Protein AF-A0A1G2MZH5-F1 (afdb_monomer_lite)

Secondary structure (DSSP, 8-state):
-EEEEETTEEEEE--SEEEEE-TTS-EEEEEESEEEEEETTEEEEEEEE---TTSPPPEEEEEEEEE---HHHHHHHHHHHT--EEEPPBPTTT--B-SS--B-TTS-B--HHHHHT-

Sequence (118 aa):
MNISRENDELVIRLPMEQDAIDAIDEVVGRVPNLIGVIEGDEQGIHQSIDMTYKGKDPQIDGLLVRTYYSDEEFKKKCNEWGIDVFECPICAYCRKAIWGTFTFKNGKDCCFDCAEKK

Radius of gyration: 16.77 Å; chains: 1; bounding box: 39×38×49 Å

Structure (mmCIF, N/CA/C/O backbone):
data_AF-A0A1G2MZH5-F1
#
_entry.id   AF-A0A1G2MZH5-F1
#
loop_
_atom_site.group_PDB
_atom_site.id
_atom_site.type_symbol
_atom_site.label_atom_id
_atom_site.label_alt_id
_atom_site.label_comp_id
_atom_site.label_asym_id
_atom_site.label_entity_id
_atom_site.label_seq_id
_atom_site.pdb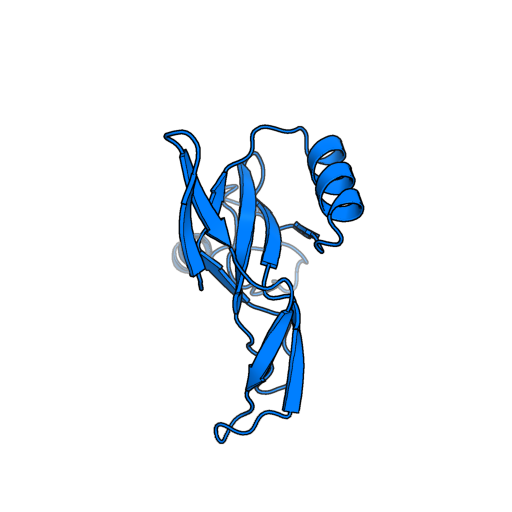x_PDB_ins_code
_atom_site.Cartn_x
_atom_site.Cartn_y
_atom_site.Cartn_z
_atom_site.occupancy
_atom_site.B_iso_or_equiv
_atom_site.auth_seq_id
_atom_site.auth_comp_id
_atom_site.auth_asym_id
_atom_site.auth_atom_id
_atom_site.pdbx_PDB_model_num
ATOM 1 N N . MET A 1 1 ? -6.811 -15.632 7.322 1.00 71.62 1 MET A N 1
ATOM 2 C CA . MET A 1 1 ? -7.804 -14.537 7.416 1.00 71.62 1 MET A CA 1
ATOM 3 C C . MET A 1 1 ? -8.871 -14.928 8.425 1.00 71.62 1 MET A C 1
ATOM 5 O O . MET A 1 1 ? -9.362 -16.048 8.344 1.00 71.62 1 MET A O 1
ATOM 9 N N . ASN A 1 2 ? -9.191 -14.054 9.380 1.00 85.12 2 ASN A N 1
ATOM 10 C CA . ASN A 1 2 ? -10.267 -14.287 10.349 1.00 85.12 2 ASN A CA 1
ATOM 11 C C . ASN A 1 2 ? -11.364 -13.237 10.136 1.00 85.12 2 ASN A C 1
ATOM 13 O O . ASN A 1 2 ? -11.067 -12.042 10.125 1.00 85.12 2 ASN A O 1
ATOM 17 N N . ILE A 1 3 ? -12.594 -13.700 9.920 1.00 90.75 3 ILE A N 1
ATOM 18 C CA . ILE A 1 3 ? -13.761 -12.860 9.654 1.00 90.75 3 ILE A CA 1
ATOM 19 C C . ILE A 1 3 ? -14.757 -13.088 10.789 1.00 90.75 3 ILE A C 1
ATOM 21 O O . ILE A 1 3 ? -15.250 -14.203 10.969 1.00 90.75 3 ILE A O 1
ATOM 25 N N . SER A 1 4 ? -15.063 -12.033 11.535 1.00 95.25 4 SER A N 1
ATOM 26 C CA . SER A 1 4 ? -16.034 -12.051 12.631 1.00 95.25 4 SER A CA 1
ATOM 27 C C . SER A 1 4 ? -17.026 -10.893 12.510 1.00 95.25 4 SER A C 1
ATOM 29 O O . SER A 1 4 ? -16.831 -9.958 11.733 1.00 95.25 4 SER A O 1
ATOM 31 N N . ARG A 1 5 ? -18.128 -10.972 13.266 1.00 95.00 5 ARG A N 1
ATOM 32 C CA . ARG A 1 5 ? -19.028 -9.838 13.507 1.00 95.00 5 ARG A CA 1
ATOM 33 C C . ARG A 1 5 ? -18.907 -9.407 14.960 1.00 95.00 5 ARG A C 1
ATOM 35 O O . ARG A 1 5 ? -19.048 -10.249 15.845 1.00 95.00 5 ARG A O 1
ATOM 42 N N . GLU A 1 6 ? -18.663 -8.127 15.195 1.00 96.00 6 GLU A N 1
ATOM 43 C CA . GLU A 1 6 ? -18.485 -7.538 16.527 1.00 96.00 6 GLU A CA 1
ATOM 44 C C . GLU A 1 6 ? -19.236 -6.208 16.578 1.00 96.00 6 GLU A C 1
ATOM 46 O O . GLU A 1 6 ? -19.015 -5.365 15.724 1.00 96.00 6 GLU A O 1
ATOM 51 N N . ASN A 1 7 ? -20.130 -6.016 17.556 1.00 93.94 7 ASN A N 1
ATOM 52 C CA . ASN A 1 7 ? -20.882 -4.761 17.752 1.00 93.94 7 ASN A CA 1
ATOM 53 C C . ASN A 1 7 ? -21.562 -4.214 16.478 1.00 93.94 7 ASN A C 1
ATOM 55 O O . ASN A 1 7 ? -21.457 -3.031 16.181 1.00 93.94 7 ASN A O 1
ATOM 59 N N . ASP A 1 8 ? -22.241 -5.083 15.723 1.00 93.81 8 ASP 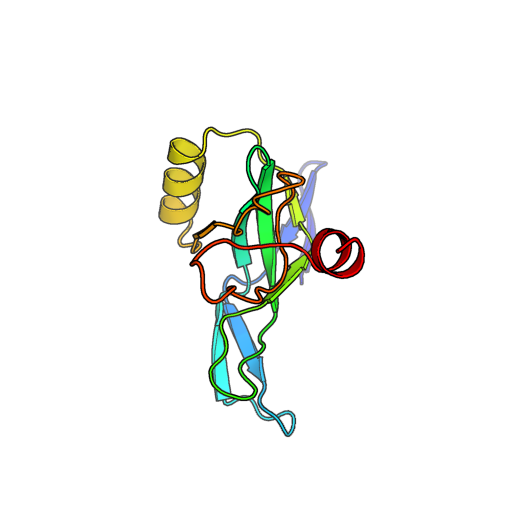A N 1
ATOM 60 C CA . ASP A 1 8 ? -22.864 -4.776 14.422 1.00 93.81 8 ASP A CA 1
ATOM 61 C C . ASP A 1 8 ? -21.889 -4.420 13.279 1.00 93.81 8 ASP A C 1
ATOM 63 O O . ASP A 1 8 ? -22.321 -4.092 12.172 1.00 93.81 8 ASP A O 1
ATOM 67 N N . GLU A 1 9 ? -20.582 -4.586 13.484 1.00 93.06 9 GLU A N 1
ATOM 68 C CA . GLU A 1 9 ? -19.547 -4.381 12.471 1.00 93.06 9 GLU A CA 1
ATOM 69 C C . GLU A 1 9 ? -19.021 -5.709 11.910 1.00 93.06 9 GLU A C 1
ATOM 71 O O . GLU A 1 9 ? -18.922 -6.724 12.607 1.00 93.06 9 GLU A O 1
ATOM 76 N N . LEU A 1 10 ? -18.655 -5.705 10.625 1.00 90.19 10 LEU A N 1
ATOM 77 C CA . LEU A 1 10 ? -17.858 -6.769 10.017 1.00 90.19 10 LEU A CA 1
ATOM 78 C C . LEU A 1 10 ? -16.381 -6.494 10.307 1.00 90.19 10 LEU A C 1
ATOM 80 O O . LEU A 1 10 ? -15.845 -5.486 9.850 1.00 90.19 10 LEU A O 1
ATOM 84 N N . VAL A 1 11 ? -15.713 -7.411 11.005 1.00 90.94 11 VAL A N 1
ATOM 85 C CA . VAL A 1 11 ? -14.292 -7.287 11.337 1.00 90.94 11 VAL A CA 1
ATOM 86 C C . VAL A 1 11 ? -13.489 -8.319 10.554 1.00 90.94 11 VAL A C 1
ATOM 88 O O . VAL A 1 11 ? -13.651 -9.528 10.730 1.00 90.94 11 VAL A O 1
ATOM 91 N N . ILE A 1 12 ? -12.595 -7.831 9.693 1.00 88.12 12 ILE A N 1
ATOM 92 C CA . ILE A 1 12 ? -11.637 -8.650 8.947 1.00 88.12 12 ILE A CA 1
ATOM 93 C C . ILE A 1 12 ? -10.261 -8.434 9.571 1.00 88.12 12 ILE A C 1
ATOM 95 O O . ILE A 1 12 ? -9.729 -7.327 9.554 1.00 88.12 12 ILE A O 1
ATOM 99 N N . ARG A 1 13 ? -9.675 -9.500 10.121 1.00 89.56 13 ARG A N 1
ATOM 100 C CA . ARG A 1 13 ? -8.312 -9.478 10.664 1.00 89.56 13 ARG A CA 1
ATOM 101 C C . ARG A 1 13 ? -7.362 -10.172 9.700 1.00 89.56 13 ARG A C 1
ATOM 103 O O . ARG A 1 13 ? -7.496 -11.372 9.422 1.00 89.56 13 ARG A O 1
ATOM 110 N N . LEU A 1 14 ? -6.397 -9.399 9.218 1.00 86.94 14 LEU A N 1
ATOM 111 C CA . LEU A 1 14 ? -5.300 -9.852 8.375 1.00 86.94 14 LEU A CA 1
ATOM 112 C C . LEU A 1 14 ? -4.001 -9.837 9.190 1.00 86.94 14 LEU A C 1
ATOM 114 O O . LEU A 1 14 ? -3.819 -8.941 10.016 1.00 86.94 14 LEU A O 1
ATOM 118 N N . PRO A 1 15 ? -3.112 -10.827 9.007 1.00 89.38 15 PRO A N 1
ATOM 119 C CA . PRO A 1 15 ? -1.782 -10.754 9.593 1.00 89.38 15 PRO A CA 1
ATOM 120 C C . PRO A 1 15 ? -0.997 -9.605 8.942 1.00 89.38 15 PRO A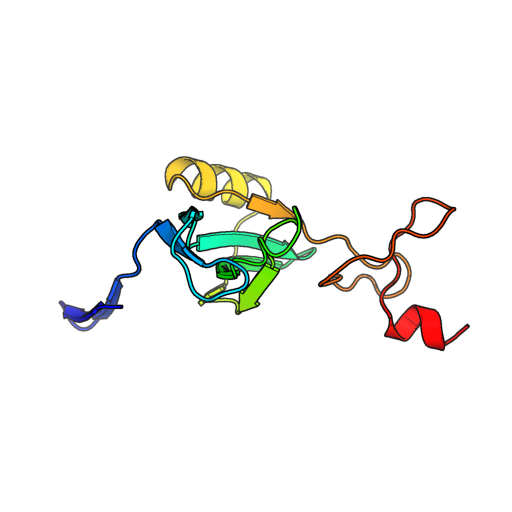 C 1
ATOM 122 O O . PRO A 1 15 ? -1.218 -9.293 7.774 1.00 89.38 15 PRO A O 1
ATOM 125 N N . MET A 1 16 ? -0.078 -8.989 9.687 1.00 88.38 16 MET A N 1
ATOM 126 C CA . MET A 1 16 ? 0.789 -7.920 9.160 1.00 88.38 16 MET A CA 1
ATOM 127 C C . MET A 1 16 ? 1.882 -8.451 8.229 1.00 88.38 16 MET A C 1
ATOM 129 O O . MET A 1 16 ? 2.375 -7.733 7.368 1.00 88.38 16 MET A O 1
ATOM 133 N N . GLU A 1 17 ? 2.232 -9.724 8.383 1.00 89.19 17 GLU A N 1
ATOM 134 C CA . GLU A 1 17 ? 3.281 -10.408 7.638 1.00 89.19 17 GLU A CA 1
ATOM 135 C C . GLU A 1 17 ? 2.739 -11.737 7.105 1.00 89.19 17 GLU A C 1
ATOM 137 O O . GLU A 1 17 ? 1.921 -12.389 7.762 1.00 89.19 17 GLU A O 1
ATOM 142 N N . GLN A 1 18 ? 3.235 -12.156 5.950 1.00 85.88 18 GLN A N 1
ATOM 143 C CA . GLN A 1 18 ? 2.932 -13.426 5.297 1.00 85.88 18 GLN A CA 1
ATOM 144 C C . GLN A 1 18 ? 4.223 -14.199 5.031 1.00 85.88 18 GLN A C 1
ATOM 146 O O . GLN A 1 18 ? 5.313 -13.621 5.048 1.00 85.88 18 GLN A O 1
ATOM 151 N N . ASP A 1 19 ? 4.099 -15.505 4.822 1.00 87.31 19 ASP A N 1
ATOM 152 C CA . ASP A 1 19 ? 5.231 -16.331 4.417 1.00 87.31 19 ASP A CA 1
ATOM 153 C C . ASP A 1 19 ? 5.672 -15.923 3.009 1.00 87.31 19 ASP A C 1
ATOM 155 O O . ASP A 1 19 ? 4.839 -15.707 2.129 1.00 87.31 19 ASP A O 1
ATOM 159 N N . ALA A 1 20 ? 6.982 -15.802 2.819 1.00 82.56 20 ALA A N 1
ATOM 160 C CA . ALA A 1 20 ? 7.571 -15.649 1.502 1.00 82.56 20 ALA A CA 1
ATOM 161 C C . ALA A 1 20 ? 7.778 -17.038 0.899 1.00 82.56 20 ALA A C 1
ATOM 163 O O . ALA A 1 20 ? 8.432 -17.881 1.527 1.00 82.56 20 ALA A O 1
ATOM 164 N N . ILE A 1 21 ? 7.209 -17.270 -0.279 1.00 80.00 21 ILE A N 1
ATOM 165 C CA . ILE A 1 21 ? 7.199 -18.568 -0.949 1.00 80.00 21 ILE A CA 1
ATOM 166 C C . ILE A 1 21 ? 8.077 -18.468 -2.184 1.00 80.00 21 ILE A C 1
ATOM 168 O O . ILE A 1 21 ? 7.888 -17.613 -3.051 1.00 80.00 21 ILE A O 1
ATOM 172 N N . ASP A 1 22 ? 9.065 -19.347 -2.251 1.00 76.00 22 ASP A N 1
ATOM 173 C CA . ASP A 1 22 ? 9.993 -19.361 -3.357 1.00 76.00 22 ASP A CA 1
ATOM 174 C C . ASP A 1 22 ? 9.430 -20.058 -4.601 1.00 76.00 22 ASP A C 1
ATOM 176 O O . ASP A 1 22 ? 8.252 -20.369 -4.765 1.00 76.00 22 ASP A O 1
ATOM 180 N N . ALA A 1 23 ? 10.352 -20.298 -5.517 1.00 74.19 23 ALA A N 1
ATOM 181 C CA . ALA A 1 23 ? 10.115 -20.894 -6.800 1.00 74.19 23 ALA A CA 1
ATOM 182 C C . ALA A 1 23 ? 9.523 -22.304 -6.829 1.00 74.19 23 ALA A C 1
ATOM 184 O O . ALA A 1 23 ? 8.979 -22.722 -7.855 1.00 74.19 23 ALA A O 1
ATOM 185 N N . ILE A 1 24 ? 9.734 -23.051 -5.755 1.00 83.44 24 ILE A N 1
ATOM 186 C CA . ILE A 1 24 ? 9.433 -24.474 -5.636 1.00 83.44 24 ILE A CA 1
ATOM 187 C C . ILE A 1 24 ? 8.453 -24.728 -4.483 1.00 83.44 24 ILE A C 1
ATOM 189 O O . ILE A 1 24 ? 8.379 -25.849 -3.985 1.00 83.44 24 ILE A O 1
ATOM 193 N N . ASP A 1 25 ? 7.690 -23.699 -4.101 1.00 78.19 25 ASP A N 1
ATOM 194 C CA . ASP A 1 25 ? 6.718 -23.698 -3.005 1.00 78.19 25 ASP A CA 1
ATOM 195 C C . ASP A 1 25 ? 7.336 -23.884 -1.599 1.00 78.19 25 ASP A C 1
ATOM 197 O O . ASP A 1 25 ? 6.660 -24.339 -0.670 1.00 78.19 25 ASP A O 1
ATOM 201 N N . GLU A 1 26 ? 8.609 -23.516 -1.401 1.00 81.31 26 GLU A N 1
ATOM 202 C CA . GLU A 1 26 ? 9.257 -23.533 -0.085 1.00 81.31 26 GLU A CA 1
ATOM 203 C C . GLU A 1 26 ? 9.168 -22.174 0.622 1.00 81.31 26 GLU A C 1
ATOM 205 O O . GLU A 1 26 ? 9.353 -21.111 0.027 1.00 81.31 26 GLU A O 1
ATOM 210 N N . VAL A 1 27 ? 8.921 -22.204 1.938 1.00 85.25 27 VAL A N 1
ATOM 211 C CA . VAL A 1 27 ? 8.930 -20.994 2.770 1.00 85.25 27 VAL A CA 1
ATOM 212 C C . VAL A 1 27 ? 10.371 -20.560 3.016 1.00 85.25 27 VAL A C 1
ATOM 214 O O . VAL A 1 27 ? 11.119 -21.225 3.735 1.00 85.25 27 VAL A O 1
ATOM 217 N N . VAL A 1 28 ? 10.746 -19.412 2.457 1.00 85.56 28 VAL A N 1
ATOM 218 C CA . VAL A 1 28 ? 12.112 -18.864 2.532 1.00 85.56 28 VAL A CA 1
ATOM 219 C C . VAL A 1 28 ? 12.246 -17.676 3.480 1.00 85.56 28 VAL A C 1
ATOM 221 O O . VAL A 1 28 ? 13.358 -17.235 3.775 1.00 85.56 28 VAL A O 1
ATOM 224 N N . GLY A 1 29 ? 11.135 -17.160 3.998 1.0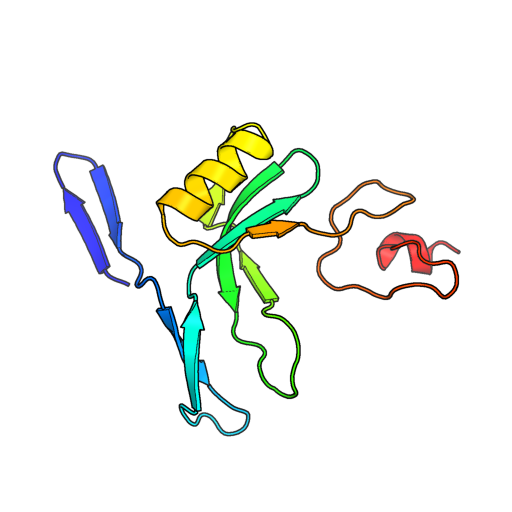0 86.06 29 GLY A N 1
ATOM 225 C CA . GLY A 1 29 ? 11.144 -16.044 4.934 1.00 86.06 29 GLY A CA 1
ATOM 226 C C . GLY A 1 29 ? 9.750 -15.521 5.243 1.00 86.06 29 GLY A C 1
ATOM 227 O O . GLY A 1 29 ? 8.753 -16.197 5.005 1.00 86.06 29 GLY A O 1
ATOM 228 N N . ARG A 1 30 ? 9.693 -14.301 5.780 1.00 86.75 30 ARG A N 1
ATOM 229 C CA . ARG A 1 30 ? 8.450 -13.558 5.996 1.00 86.75 30 ARG A CA 1
ATOM 230 C C . ARG A 1 30 ? 8.579 -12.177 5.377 1.00 86.75 30 ARG A C 1
ATOM 232 O O . ARG A 1 30 ? 9.643 -11.565 5.458 1.00 86.75 30 ARG A O 1
ATOM 239 N N . VAL A 1 31 ? 7.504 -11.707 4.767 1.00 84.25 31 VAL A N 1
ATOM 240 C CA . VAL A 1 31 ? 7.409 -10.392 4.124 1.00 84.25 31 VAL A CA 1
ATOM 241 C C . VAL A 1 31 ? 6.161 -9.669 4.621 1.00 84.25 31 VAL A C 1
ATOM 243 O O . VAL A 1 31 ? 5.239 -10.327 5.117 1.00 84.25 31 VAL A O 1
ATOM 246 N N . PRO A 1 32 ? 6.085 -8.332 4.504 1.00 86.81 32 PRO A N 1
ATOM 247 C CA . PRO A 1 32 ? 4.847 -7.612 4.768 1.00 86.81 32 PRO A CA 1
ATOM 248 C C . PRO A 1 32 ? 3.693 -8.225 3.970 1.00 86.81 32 PRO A C 1
ATOM 250 O O . PRO A 1 32 ? 3.878 -8.617 2.818 1.00 86.81 32 PRO A O 1
ATOM 253 N N . ASN A 1 33 ? 2.515 -8.320 4.586 1.00 86.62 33 ASN A N 1
ATOM 254 C CA . ASN A 1 33 ? 1.266 -8.764 3.952 1.00 86.62 33 ASN A CA 1
ATOM 255 C C . ASN A 1 33 ? 0.399 -7.583 3.485 1.00 86.62 33 ASN A C 1
ATOM 257 O O . ASN A 1 33 ? -0.513 -7.746 2.677 1.00 86.62 33 ASN A O 1
ATOM 261 N N . LEU A 1 34 ? 0.674 -6.388 4.009 1.00 89.25 34 LEU A N 1
ATOM 262 C CA . LEU A 1 34 ? -0.031 -5.157 3.681 1.00 89.25 34 LEU A CA 1
ATOM 263 C C . LEU A 1 34 ? 0.967 -4.108 3.207 1.00 89.25 34 LEU A C 1
ATOM 265 O O . LEU A 1 34 ? 2.072 -4.013 3.738 1.00 89.25 34 LEU A O 1
ATOM 269 N N . ILE A 1 35 ? 0.542 -3.298 2.245 1.00 88.69 35 ILE A N 1
ATOM 270 C CA . ILE A 1 35 ? 1.309 -2.165 1.734 1.00 88.69 35 ILE A CA 1
ATOM 271 C C . ILE A 1 35 ? 0.366 -0.988 1.484 1.00 88.69 35 ILE A C 1
ATOM 273 O O . ILE A 1 35 ? -0.744 -1.160 0.975 1.00 88.69 35 ILE A O 1
ATOM 277 N N . GLY A 1 36 ? 0.779 0.207 1.894 1.00 90.38 36 GLY A N 1
ATOM 278 C CA . GLY A 1 36 ? 0.099 1.446 1.544 1.00 90.38 36 GLY A CA 1
ATOM 279 C C . GLY A 1 36 ? 0.484 1.847 0.128 1.00 90.38 36 GLY A C 1
ATOM 280 O O . GLY A 1 36 ? 1.654 1.772 -0.234 1.00 90.38 36 GLY A O 1
ATOM 281 N N . VAL A 1 37 ? -0.476 2.274 -0.682 1.00 88.81 37 VAL A N 1
ATOM 282 C CA . VAL A 1 37 ? -0.237 2.627 -2.083 1.00 88.81 37 VAL A CA 1
ATOM 283 C C . VAL A 1 37 ? -0.765 4.025 -2.361 1.00 88.81 37 VAL A C 1
ATOM 285 O O . VAL A 1 37 ? -1.852 4.376 -1.903 1.00 88.81 37 VAL A O 1
ATOM 288 N N . ILE A 1 38 ? 0.020 4.818 -3.094 1.00 89.12 38 ILE A N 1
ATOM 289 C CA . ILE A 1 38 ? -0.376 6.127 -3.627 1.00 89.12 38 ILE A CA 1
ATOM 290 C C . ILE A 1 38 ? -0.351 6.060 -5.158 1.00 89.12 38 ILE A C 1
ATOM 292 O O . ILE A 1 38 ? 0.693 5.824 -5.765 1.00 89.12 38 ILE A O 1
ATOM 296 N N . GLU A 1 39 ? -1.498 6.300 -5.782 1.00 84.38 39 GLU A N 1
ATOM 297 C CA . GLU A 1 39 ? -1.760 6.229 -7.222 1.00 84.38 39 GLU A CA 1
ATOM 298 C C . GLU A 1 39 ? -2.219 7.589 -7.753 1.00 84.38 39 GLU A C 1
ATOM 300 O O . GLU A 1 39 ? -3.367 7.795 -8.156 1.00 84.38 39 GLU A O 1
ATOM 305 N N . GLY A 1 40 ? -1.307 8.557 -7.752 1.00 79.31 40 GLY A N 1
ATOM 306 C CA . GLY A 1 40 ? -1.645 9.930 -8.111 1.00 79.31 40 GLY A CA 1
ATOM 307 C C . GLY A 1 40 ? -2.516 10.545 -7.022 1.00 79.31 40 GLY A C 1
ATOM 308 O O . GLY A 1 40 ? -2.006 10.837 -5.952 1.00 79.31 40 GLY A O 1
ATOM 309 N N . ASP A 1 41 ? -3.810 10.715 -7.293 1.00 78.44 41 ASP A N 1
ATOM 310 C CA . ASP A 1 41 ? -4.762 11.304 -6.339 1.00 78.44 41 ASP A CA 1
ATOM 311 C C . ASP A 1 41 ? -5.517 10.241 -5.512 1.00 78.44 41 ASP A C 1
ATOM 313 O O . ASP A 1 41 ? -6.377 10.575 -4.693 1.00 78.44 41 ASP A O 1
ATOM 317 N N . GLU A 1 42 ? -5.255 8.952 -5.750 1.00 84.62 42 GLU A N 1
ATOM 318 C CA . GLU A 1 42 ? -5.870 7.847 -5.010 1.00 84.62 42 GLU A CA 1
ATOM 319 C C . GLU A 1 42 ? -4.882 7.216 -4.031 1.00 84.62 42 GLU A C 1
ATOM 321 O O . GLU A 1 42 ? -3.689 7.120 -4.301 1.00 84.62 42 GLU A O 1
ATOM 326 N N . GLN A 1 43 ? -5.389 6.787 -2.877 1.00 90.94 43 GLN A N 1
ATOM 327 C CA . GLN A 1 43 ? -4.593 6.160 -1.830 1.00 90.94 43 GLN A CA 1
ATOM 328 C C . GLN A 1 43 ? -5.367 5.009 -1.203 1.00 90.94 43 GLN A C 1
ATOM 330 O O . GLN A 1 43 ? -6.601 5.060 -1.087 1.00 90.94 43 GLN A O 1
ATOM 335 N N . GLY A 1 44 ? -4.644 4.006 -0.725 1.00 91.56 44 GLY A N 1
ATOM 336 C CA . GLY A 1 44 ? -5.268 2.922 0.009 1.00 91.56 44 GLY A CA 1
ATOM 337 C C . GLY A 1 44 ? -4.311 1.866 0.522 1.00 91.56 44 GLY A C 1
ATOM 338 O O . GLY A 1 44 ? -3.115 1.881 0.252 1.00 91.56 44 GLY A O 1
ATOM 339 N N . ILE A 1 45 ? -4.863 0.931 1.287 1.00 91.06 45 ILE A N 1
ATOM 340 C CA . ILE A 1 45 ? -4.149 -0.257 1.750 1.00 91.06 45 ILE A CA 1
ATOM 341 C C . ILE A 1 45 ? -4.433 -1.390 0.778 1.00 91.06 45 ILE A C 1
ATOM 343 O O . ILE A 1 45 ? -5.592 -1.659 0.453 1.00 91.06 45 ILE A O 1
ATOM 347 N N . HIS A 1 46 ? -3.379 -2.059 0.337 1.00 89.19 46 HIS A N 1
ATOM 348 C CA . HIS A 1 46 ? -3.445 -3.199 -0.559 1.00 89.19 46 HIS A CA 1
ATOM 349 C C . HIS A 1 46 ? -2.829 -4.427 0.104 1.00 89.19 46 HIS A C 1
ATOM 351 O O . HIS A 1 46 ? -2.019 -4.311 1.029 1.00 89.19 46 HIS A O 1
ATOM 357 N N . GLN A 1 47 ? -3.201 -5.606 -0.391 1.00 85.62 47 GLN A N 1
ATOM 358 C CA . GLN A 1 47 ? -2.457 -6.819 -0.082 1.00 85.62 47 GLN A CA 1
ATOM 359 C C . GLN A 1 47 ? -1.190 -6.849 -0.939 1.00 85.62 47 GLN A C 1
ATOM 361 O O . GLN A 1 47 ? -1.247 -6.649 -2.158 1.00 85.62 47 GLN A O 1
ATOM 366 N N . SER A 1 48 ? -0.049 -7.074 -0.300 1.00 79.19 48 SER A N 1
ATOM 367 C CA . SER A 1 48 ? 1.198 -7.313 -1.019 1.00 79.19 48 SER A CA 1
ATOM 368 C C . SER A 1 48 ? 1.196 -8.731 -1.589 1.00 79.19 48 SER A C 1
ATOM 370 O O . SER A 1 48 ? 0.745 -9.682 -0.950 1.00 79.19 48 SER A O 1
ATOM 372 N N . ILE A 1 49 ? 1.727 -8.875 -2.795 1.00 67.81 49 ILE A N 1
ATOM 373 C CA . ILE A 1 49 ? 2.058 -10.158 -3.404 1.00 67.81 49 ILE A CA 1
ATOM 374 C C . ILE A 1 49 ? 3.557 -10.342 -3.264 1.00 67.81 49 ILE A C 1
ATOM 376 O O . ILE A 1 49 ? 4.348 -9.510 -3.728 1.00 67.81 49 ILE A O 1
ATOM 380 N N . ASP A 1 50 ? 3.941 -11.464 -2.670 1.00 61.09 50 ASP A N 1
ATOM 381 C CA . ASP A 1 50 ? 5.310 -11.930 -2.748 1.00 61.09 50 ASP A CA 1
ATOM 382 C C . ASP A 1 50 ? 5.647 -12.342 -4.191 1.00 61.09 50 ASP A C 1
ATOM 384 O O . ASP A 1 50 ? 5.093 -13.290 -4.741 1.00 61.09 50 ASP A O 1
ATOM 388 N N . MET A 1 51 ? 6.559 -11.600 -4.814 1.00 54.31 51 MET A N 1
ATOM 389 C CA . MET A 1 51 ? 7.094 -11.884 -6.147 1.00 54.31 51 MET A CA 1
ATOM 390 C C . MET A 1 51 ? 8.601 -12.162 -6.093 1.00 54.31 51 MET A C 1
ATOM 392 O O . MET A 1 51 ? 9.295 -11.996 -7.101 1.00 54.31 51 MET A O 1
ATOM 396 N N . THR A 1 52 ? 9.131 -12.596 -4.940 1.00 50.66 52 THR A N 1
ATOM 397 C CA . THR A 1 52 ? 10.573 -12.821 -4.704 1.00 50.66 52 THR A CA 1
ATOM 398 C C . THR A 1 52 ? 11.221 -13.913 -5.567 1.00 50.66 52 THR A C 1
ATOM 400 O O . THR A 1 52 ? 12.418 -14.182 -5.434 1.00 50.66 52 THR A O 1
ATOM 403 N N . TYR A 1 53 ? 10.526 -14.444 -6.575 1.00 46.47 53 TYR A N 1
ATOM 404 C CA . TYR A 1 53 ? 11.134 -15.119 -7.719 1.00 46.47 53 TYR A CA 1
ATOM 405 C C . TYR A 1 53 ? 12.065 -14.136 -8.482 1.00 46.47 53 TYR A C 1
ATOM 407 O O . TYR A 1 53 ? 11.694 -13.516 -9.481 1.00 46.47 53 TYR A O 1
ATOM 415 N N . LYS A 1 54 ? 13.329 -14.047 -8.030 1.00 45.72 54 LYS A N 1
ATOM 416 C CA . LYS A 1 54 ? 14.479 -13.300 -8.605 1.00 45.72 54 LYS A CA 1
ATOM 417 C C . LYS A 1 54 ? 14.645 -11.823 -8.209 1.00 45.72 54 LYS A C 1
ATOM 419 O O . LYS A 1 54 ? 14.952 -11.005 -9.075 1.00 45.72 54 LYS A O 1
ATOM 424 N N . GLY A 1 55 ? 14.533 -11.482 -6.922 1.00 46.84 55 GLY A N 1
ATOM 425 C CA . GLY A 1 55 ? 14.996 -10.173 -6.424 1.00 46.84 55 GLY A CA 1
ATOM 426 C C . GLY A 1 55 ? 14.259 -8.979 -7.038 1.00 46.84 55 GLY A C 1
ATOM 427 O O . GLY A 1 55 ? 14.883 -7.985 -7.405 1.00 46.84 55 GLY A O 1
ATOM 428 N N . LYS A 1 56 ? 12.942 -9.119 -7.210 1.00 46.16 56 LYS A N 1
ATOM 429 C CA . LYS A 1 56 ? 12.045 -8.055 -7.662 1.00 46.16 56 LYS A CA 1
ATOM 430 C C . LYS A 1 56 ? 11.262 -7.498 -6.479 1.00 46.16 56 LYS A C 1
ATOM 432 O O . LYS A 1 56 ? 10.992 -8.232 -5.531 1.00 46.16 56 LYS A O 1
ATOM 437 N N . ASP A 1 57 ? 10.897 -6.224 -6.574 1.00 48.22 57 ASP A N 1
ATOM 438 C CA . ASP A 1 57 ? 10.032 -5.569 -5.595 1.00 48.22 57 ASP A CA 1
ATOM 439 C C . ASP A 1 57 ? 8.660 -6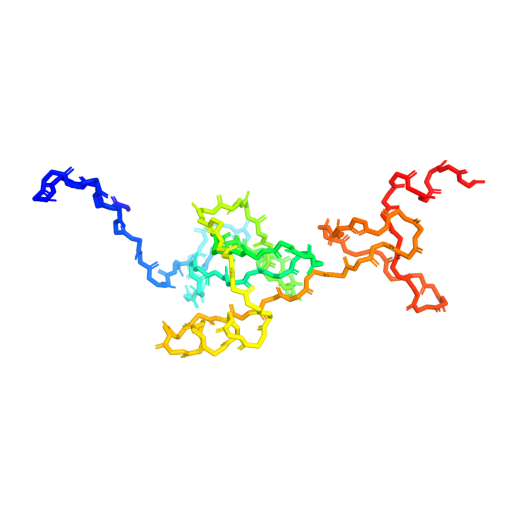.275 -5.509 1.00 48.22 57 ASP A C 1
ATOM 441 O O . ASP A 1 57 ? 8.207 -6.847 -6.513 1.00 48.22 57 ASP A O 1
ATOM 445 N N . PRO A 1 58 ? 7.991 -6.251 -4.340 1.00 52.12 58 PRO A N 1
ATOM 446 C CA . PRO A 1 58 ? 6.648 -6.806 -4.169 1.00 52.12 58 PRO A CA 1
ATOM 447 C C . PRO A 1 58 ? 5.661 -6.252 -5.205 1.00 52.12 58 PRO A C 1
ATOM 449 O O . PRO A 1 58 ? 5.691 -5.063 -5.527 1.00 52.12 58 PRO A O 1
ATOM 452 N N . GLN A 1 59 ? 4.769 -7.103 -5.720 1.00 61.16 59 GLN A N 1
ATOM 453 C CA . GLN A 1 59 ? 3.625 -6.643 -6.518 1.00 61.16 59 GLN A CA 1
ATOM 454 C C . GLN A 1 59 ? 2.401 -6.448 -5.624 1.00 61.16 59 GLN A C 1
ATOM 456 O O . GLN A 1 59 ? 2.415 -6.776 -4.442 1.00 61.16 59 GLN A O 1
ATOM 461 N N . ILE A 1 60 ? 1.352 -5.849 -6.171 1.00 63.84 60 ILE A N 1
ATOM 462 C CA . ILE A 1 60 ? 0.174 -5.409 -5.430 1.00 63.84 60 ILE A CA 1
ATOM 463 C C . ILE A 1 60 ? -1.043 -6.098 -6.064 1.00 63.84 60 ILE A C 1
ATOM 465 O O . ILE A 1 60 ? -1.300 -5.877 -7.245 1.00 63.84 60 ILE A O 1
ATOM 469 N N . ASP A 1 61 ? -1.745 -6.962 -5.315 1.00 61.62 61 ASP A N 1
ATOM 470 C CA . ASP A 1 61 ? -2.814 -7.832 -5.870 1.00 61.62 61 ASP A CA 1
ATOM 471 C C . ASP A 1 61 ? -4.160 -7.107 -5.973 1.00 61.62 61 ASP A C 1
ATOM 473 O O . ASP A 1 61 ? -4.971 -7.359 -6.862 1.00 61.62 61 ASP A O 1
ATOM 477 N N . GLY A 1 62 ? -4.420 -6.175 -5.052 1.00 67.19 62 GLY A N 1
ATOM 478 C CA . GLY A 1 62 ? -5.697 -5.476 -5.016 1.00 67.19 62 GLY A CA 1
ATOM 479 C C . GLY A 1 62 ? -5.858 -4.514 -3.848 1.00 67.19 62 GLY A C 1
ATOM 480 O O . GLY A 1 62 ? -5.335 -4.731 -2.753 1.00 67.19 62 GLY A O 1
ATOM 481 N N . LEU A 1 63 ? -6.614 -3.445 -4.108 1.00 79.00 63 LEU A N 1
ATOM 482 C CA . LEU A 1 63 ? -7.022 -2.447 -3.124 1.00 79.00 63 LEU A CA 1
ATOM 483 C C . LEU A 1 63 ? -7.981 -3.086 -2.113 1.00 79.00 63 LEU A C 1
ATOM 485 O O . LEU A 1 63 ? -9.097 -3.468 -2.464 1.00 79.00 63 LEU A O 1
ATOM 489 N N . LEU A 1 64 ? -7.558 -3.176 -0.855 1.00 83.94 64 LEU A N 1
ATOM 490 C CA . LEU A 1 64 ? -8.391 -3.663 0.246 1.00 83.94 64 LEU A CA 1
ATOM 491 C C . LEU A 1 64 ? -9.262 -2.538 0.805 1.00 83.94 64 LEU A C 1
ATOM 493 O O . LEU A 1 64 ? -10.443 -2.737 1.086 1.00 83.94 64 LEU A O 1
ATOM 497 N N . VAL A 1 65 ? -8.666 -1.357 0.985 1.00 85.69 65 VAL A N 1
ATOM 498 C CA . VAL A 1 65 ? -9.323 -0.197 1.593 1.00 85.69 65 VAL A CA 1
ATOM 499 C C . VAL A 1 65 ? -8.861 1.071 0.899 1.00 85.69 65 VAL A C 1
ATOM 501 O O . VAL A 1 65 ? -7.675 1.388 0.932 1.00 85.69 65 VAL A O 1
ATOM 504 N N . ARG A 1 66 ? -9.802 1.833 0.334 1.00 87.00 66 ARG A N 1
ATOM 505 C CA . ARG A 1 66 ? -9.550 3.195 -0.152 1.00 87.00 66 ARG A CA 1
ATOM 506 C C . ARG A 1 66 ? -9.533 4.176 1.014 1.00 87.00 66 ARG A C 1
ATOM 508 O O . ARG A 1 66 ? -10.415 4.130 1.872 1.00 87.00 66 ARG A O 1
ATOM 515 N N . THR A 1 67 ? -8.582 5.097 1.008 1.00 87.31 67 THR A N 1
ATOM 516 C CA . THR A 1 67 ? -8.500 6.197 1.972 1.00 87.31 67 THR A CA 1
ATOM 517 C C . THR A 1 67 ? -8.659 7.548 1.277 1.00 87.31 67 THR A C 1
ATOM 519 O O . THR A 1 67 ? -8.578 7.649 0.055 1.00 87.31 67 THR A O 1
ATOM 522 N N . TYR A 1 68 ? -8.917 8.596 2.061 1.00 85.69 68 TYR A N 1
ATOM 523 C CA . TYR A 1 68 ? -9.160 9.960 1.566 1.00 85.69 68 TYR A CA 1
ATOM 524 C C . TYR A 1 68 ? -8.265 10.989 2.272 1.00 85.69 68 TYR A C 1
ATOM 526 O O . TYR A 1 68 ? -8.704 12.092 2.591 1.00 85.69 68 TYR A O 1
ATOM 534 N N . TYR A 1 69 ? -7.028 10.599 2.575 1.00 85.88 69 TYR A N 1
ATOM 535 C CA . TYR A 1 69 ? -6.049 11.456 3.235 1.00 85.88 69 TYR A CA 1
ATOM 536 C C . TYR A 1 69 ? -5.281 12.307 2.213 1.00 85.88 69 TYR A C 1
ATOM 538 O O . TYR A 1 69 ? -5.333 12.062 1.008 1.00 85.88 69 TYR A O 1
ATOM 546 N N . SER A 1 70 ? -4.546 13.320 2.677 1.00 91.25 70 SER A N 1
ATOM 547 C CA . SER A 1 70 ? -3.454 13.873 1.865 1.00 91.25 70 SER A CA 1
ATOM 548 C C . SER A 1 70 ? -2.292 12.876 1.819 1.00 91.25 70 SER A C 1
ATOM 550 O O . SER A 1 70 ? -2.155 12.062 2.730 1.00 91.25 70 SER A O 1
ATOM 552 N N . ASP A 1 71 ? -1.424 12.951 0.807 1.00 91.00 71 ASP A N 1
ATOM 553 C CA . ASP A 1 71 ? -0.276 12.033 0.702 1.00 91.00 71 ASP A CA 1
ATOM 554 C C . ASP A 1 71 ? 0.603 12.063 1.961 1.00 91.00 71 ASP A C 1
ATOM 556 O O . ASP A 1 71 ? 1.081 11.030 2.426 1.00 91.00 71 ASP A O 1
ATOM 560 N N . GLU A 1 72 ? 0.801 13.248 2.544 1.00 93.12 72 GLU A N 1
ATOM 561 C CA . GLU A 1 72 ? 1.569 13.414 3.780 1.00 93.12 72 GLU A CA 1
ATOM 562 C C . GLU A 1 72 ? 0.879 12.755 4.978 1.00 93.12 72 GLU A C 1
ATOM 564 O O . GLU A 1 72 ? 1.525 12.063 5.771 1.00 93.12 72 GLU A O 1
ATOM 569 N N . GLU A 1 73 ? -0.434 12.946 5.116 1.00 94.31 73 GLU A N 1
ATOM 570 C CA . GLU A 1 73 ? -1.207 12.342 6.198 1.00 94.31 73 GLU A CA 1
ATOM 571 C C . GLU A 1 73 ? -1.269 10.820 6.047 1.00 94.31 73 GLU A C 1
ATOM 573 O O . GLU A 1 73 ? -1.093 10.099 7.031 1.00 94.31 73 GLU A O 1
ATOM 578 N N . PHE A 1 74 ? -1.425 10.324 4.822 1.00 94.62 74 PHE A N 1
ATOM 579 C CA . PHE A 1 74 ? -1.424 8.901 4.526 1.00 94.62 74 PHE A CA 1
ATOM 580 C C . PHE A 1 74 ? -0.087 8.246 4.868 1.00 94.62 74 PHE A C 1
ATOM 582 O O . PHE A 1 74 ? -0.065 7.246 5.587 1.00 94.62 74 PHE A O 1
ATOM 589 N N . LYS A 1 75 ? 1.035 8.844 4.443 1.00 93.94 75 LYS A N 1
ATOM 590 C CA . LYS A 1 75 ? 2.385 8.366 4.792 1.00 93.94 75 LYS A CA 1
ATOM 591 C C . LYS A 1 75 ? 2.599 8.351 6.299 1.00 93.94 75 LYS A C 1
ATOM 593 O O . LYS A 1 75 ? 3.123 7.378 6.841 1.00 93.94 75 LYS A O 1
ATOM 598 N N . LYS A 1 76 ? 2.146 9.397 6.994 1.00 95.94 76 LYS A N 1
ATOM 599 C CA . LYS A 1 76 ? 2.206 9.459 8.456 1.00 95.94 76 LYS A CA 1
ATOM 600 C C . LYS A 1 76 ? 1.396 8.330 9.100 1.00 95.94 76 LYS A C 1
ATOM 602 O O . LYS A 1 76 ? 1.909 7.674 10.003 1.00 95.94 76 LYS A O 1
ATOM 607 N N . LYS A 1 77 ? 0.167 8.084 8.635 1.00 95.06 77 LYS A N 1
ATOM 608 C CA . LYS A 1 77 ? -0.704 7.014 9.148 1.00 95.06 77 LYS A CA 1
ATOM 609 C C . LYS A 1 77 ? -0.126 5.627 8.899 1.00 95.06 77 LYS A C 1
ATOM 611 O O . LYS A 1 77 ? -0.084 4.825 9.824 1.00 95.06 77 LYS A O 1
ATOM 616 N N . CYS A 1 78 ? 0.390 5.371 7.701 1.00 93.19 78 CYS A N 1
ATOM 617 C CA . CYS A 1 78 ? 1.045 4.104 7.383 1.00 93.19 78 CYS A CA 1
ATOM 618 C C . CYS A 1 78 ? 2.261 3.862 8.288 1.00 93.19 78 CYS A C 1
ATOM 620 O O . CYS A 1 78 ? 2.375 2.791 8.876 1.00 93.19 78 CYS A O 1
ATOM 622 N N . ASN A 1 79 ? 3.091 4.884 8.521 1.00 94.19 79 ASN A N 1
ATOM 623 C CA . ASN A 1 79 ? 4.209 4.789 9.460 1.00 94.19 79 ASN A CA 1
ATOM 624 C C . ASN A 1 79 ? 3.752 4.530 10.913 1.00 94.19 79 ASN A C 1
ATOM 626 O O . ASN A 1 79 ? 4.367 3.732 11.613 1.00 94.19 79 ASN A O 1
ATOM 630 N N . GLU A 1 80 ? 2.660 5.157 11.370 1.00 94.81 80 GLU A N 1
ATOM 631 C CA . GLU A 1 80 ? 2.052 4.868 12.684 1.00 94.81 80 GLU A CA 1
ATOM 632 C C . GLU A 1 80 ? 1.565 3.411 12.797 1.00 94.81 80 GLU A C 1
ATOM 634 O O . GLU A 1 80 ? 1.611 2.830 13.881 1.00 94.81 80 GLU A O 1
ATOM 639 N N . TRP A 1 81 ? 1.115 2.814 11.691 1.00 91.69 81 TRP A N 1
ATOM 640 C CA . TRP A 1 81 ? 0.639 1.429 11.623 1.00 91.69 81 TRP A CA 1
ATOM 641 C C . TRP A 1 81 ? 1.737 0.402 11.319 1.00 91.69 81 TRP A C 1
ATOM 643 O O . TRP A 1 81 ? 1.453 -0.795 11.318 1.00 91.69 81 TRP A O 1
ATOM 653 N N . GLY A 1 82 ? 2.976 0.843 11.074 1.00 90.25 82 GLY A N 1
ATOM 654 C CA . GLY A 1 82 ? 4.071 -0.033 10.651 1.00 90.25 82 GLY A CA 1
ATOM 655 C C . GLY A 1 82 ? 3.845 -0.649 9.267 1.00 90.25 82 GLY A C 1
ATOM 656 O O . GLY A 1 82 ? 4.201 -1.803 9.048 1.00 90.25 82 GLY A O 1
ATOM 657 N N . ILE A 1 83 ? 3.199 0.093 8.365 1.00 91.19 83 ILE A N 1
ATOM 658 C CA . ILE A 1 83 ? 2.928 -0.301 6.981 1.00 91.19 83 ILE A CA 1
ATOM 659 C C . ILE A 1 83 ? 3.827 0.525 6.060 1.00 91.19 83 ILE A C 1
ATOM 661 O O . ILE A 1 83 ? 3.816 1.757 6.117 1.00 91.19 83 ILE A O 1
ATOM 665 N N . ASP A 1 84 ? 4.579 -0.152 5.195 1.00 89.38 84 ASP A N 1
ATOM 666 C CA . ASP A 1 84 ? 5.395 0.504 4.175 1.00 89.38 84 ASP A CA 1
ATOM 667 C C . ASP A 1 84 ? 4.518 1.148 3.095 1.00 89.38 84 ASP A C 1
ATOM 669 O O . ASP A 1 84 ? 3.416 0.677 2.803 1.00 89.38 84 ASP A O 1
ATOM 673 N N . VAL A 1 85 ? 5.013 2.227 2.484 1.00 89.12 85 VAL A N 1
ATOM 674 C CA . VAL A 1 85 ? 4.294 2.959 1.433 1.00 89.12 85 VAL A CA 1
ATOM 675 C C . VAL A 1 85 ? 5.019 2.829 0.102 1.00 89.12 85 VAL A C 1
ATOM 677 O O . VAL A 1 85 ? 6.214 3.106 0.004 1.00 89.12 85 VAL A O 1
ATOM 680 N N . PHE A 1 86 ? 4.266 2.467 -0.930 1.00 86.00 86 PHE A N 1
ATOM 681 C CA . PHE A 1 86 ? 4.695 2.439 -2.317 1.00 86.00 86 PHE A CA 1
ATOM 682 C C . PHE A 1 86 ? 3.985 3.533 -3.118 1.00 86.00 86 PHE A C 1
ATOM 684 O O . PHE A 1 86 ? 2.758 3.616 -3.148 1.00 86.00 86 PHE A O 1
ATOM 691 N N . GLU A 1 87 ? 4.760 4.378 -3.788 1.00 85.75 87 GLU A N 1
ATOM 692 C CA . GLU A 1 87 ? 4.231 5.394 -4.697 1.00 85.75 87 GLU A CA 1
ATOM 693 C C . GLU A 1 87 ? 4.279 4.862 -6.126 1.00 85.75 87 GLU A C 1
ATOM 695 O O . GLU A 1 87 ? 5.356 4.637 -6.687 1.00 85.75 87 GLU A O 1
ATOM 700 N N . CYS A 1 88 ? 3.106 4.656 -6.724 1.00 81.00 88 CYS A N 1
ATOM 701 C CA . CYS A 1 88 ? 3.013 4.157 -8.082 1.00 81.00 88 CYS A CA 1
ATOM 702 C C . CYS A 1 88 ? 3.552 5.200 -9.072 1.00 81.00 88 CYS A C 1
ATOM 704 O O . CYS A 1 88 ? 3.110 6.355 -9.074 1.00 81.00 88 CYS A O 1
ATOM 706 N N . PRO A 1 89 ? 4.446 4.801 -9.990 1.00 77.44 89 PRO A N 1
ATOM 707 C CA . PRO A 1 89 ? 4.873 5.673 -11.068 1.00 77.44 89 PRO A CA 1
ATOM 708 C C . PRO A 1 89 ? 3.680 6.043 -11.951 1.00 77.44 89 PRO A C 1
ATOM 710 O O . PRO A 1 89 ? 2.814 5.220 -12.252 1.00 77.44 89 PRO A O 1
ATOM 713 N N . ILE A 1 90 ? 3.637 7.300 -12.386 1.00 80.38 90 ILE A N 1
ATOM 714 C CA . ILE A 1 90 ? 2.531 7.845 -13.174 1.00 80.38 90 ILE A CA 1
ATOM 715 C C . ILE A 1 90 ? 2.940 7.961 -14.639 1.00 80.38 90 ILE A C 1
ATOM 717 O O . ILE A 1 90 ? 3.968 8.552 -14.971 1.00 80.38 90 ILE A O 1
ATOM 721 N N . CYS A 1 91 ? 2.091 7.470 -15.544 1.00 80.19 91 CYS A N 1
ATOM 722 C CA . CYS A 1 91 ? 2.321 7.595 -16.978 1.00 80.19 91 CYS A CA 1
ATOM 723 C C . CYS A 1 91 ? 2.405 9.064 -17.393 1.00 80.19 91 CYS A C 1
ATOM 725 O O . CYS A 1 91 ? 1.459 9.837 -17.216 1.00 80.19 91 CYS A O 1
ATOM 727 N N . ALA A 1 92 ? 3.509 9.436 -18.041 1.00 79.56 92 ALA A N 1
ATOM 728 C CA . ALA A 1 92 ? 3.741 10.808 -18.486 1.00 79.56 92 ALA A CA 1
ATOM 729 C C . ALA A 1 92 ? 2.727 11.303 -19.541 1.00 79.56 92 ALA A C 1
ATOM 731 O O . ALA A 1 92 ? 2.634 12.507 -19.767 1.00 79.56 92 ALA A O 1
ATOM 732 N N . TYR A 1 93 ? 1.984 10.396 -20.187 1.00 79.00 93 TYR A N 1
ATOM 733 C CA . TYR A 1 93 ? 1.038 10.714 -21.261 1.00 79.00 93 TYR A CA 1
ATOM 734 C C . TYR A 1 93 ? -0.416 10.728 -20.792 1.00 79.00 93 TYR A C 1
ATOM 736 O O . TYR A 1 93 ? -1.126 11.699 -21.031 1.00 79.00 93 TYR A O 1
ATOM 744 N N . CYS A 1 94 ? -0.869 9.656 -20.136 1.00 82.69 94 CYS A N 1
ATOM 745 C CA . CYS A 1 94 ? -2.267 9.519 -19.718 1.00 82.69 94 CYS A CA 1
ATOM 746 C C . CYS A 1 94 ? -2.504 9.809 -18.233 1.00 82.69 94 CYS A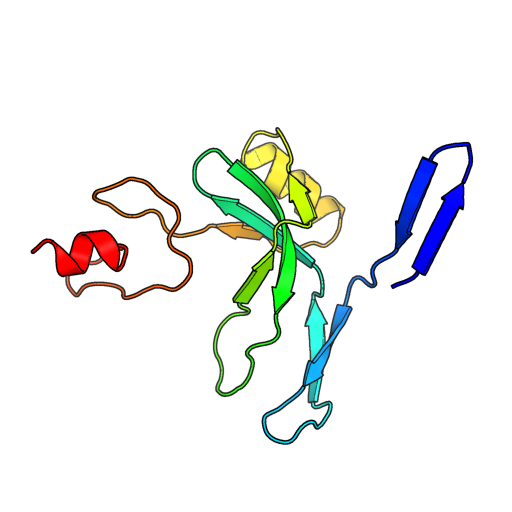 C 1
ATOM 748 O O . CYS A 1 94 ? -3.654 9.780 -17.807 1.00 82.69 94 CYS A O 1
ATOM 750 N N . ARG A 1 95 ? -1.442 10.075 -17.456 1.00 80.19 95 ARG A N 1
ATOM 751 C CA . ARG A 1 95 ? -1.486 10.397 -16.018 1.00 80.19 95 ARG A CA 1
ATOM 752 C C . ARG A 1 95 ? -2.105 9.318 -15.122 1.00 80.19 95 ARG A C 1
ATOM 754 O O . ARG A 1 95 ? -2.387 9.584 -13.963 1.00 80.19 95 ARG A O 1
ATOM 761 N N . LYS A 1 96 ? -2.266 8.098 -15.637 1.00 79.50 96 LYS A N 1
ATOM 762 C CA . LYS A 1 96 ? -2.694 6.932 -14.859 1.00 79.50 96 LYS A CA 1
ATOM 763 C C . LYS A 1 96 ? -1.512 6.300 -14.126 1.00 79.50 96 LYS A C 1
ATOM 765 O O . LYS A 1 96 ? -0.395 6.330 -14.652 1.00 79.50 96 LYS A O 1
ATOM 770 N N . ALA A 1 97 ? -1.781 5.703 -12.966 1.00 76.69 97 ALA A N 1
ATOM 771 C CA . ALA A 1 97 ? -0.832 4.846 -12.269 1.00 76.69 97 ALA A CA 1
ATOM 772 C C . ALA A 1 97 ? -0.392 3.675 -13.157 1.00 76.69 97 ALA A C 1
ATOM 774 O O . ALA A 1 97 ? -1.181 3.117 -13.926 1.00 76.69 97 ALA A O 1
ATOM 775 N N . ILE A 1 98 ? 0.896 3.353 -13.090 1.00 74.06 98 ILE A N 1
ATOM 776 C CA . ILE A 1 98 ? 1.519 2.273 -13.843 1.00 74.06 98 ILE A CA 1
ATOM 777 C C . ILE A 1 98 ? 1.836 1.144 -12.871 1.00 74.06 98 ILE A C 1
ATOM 779 O O . ILE A 1 98 ? 2.740 1.232 -12.042 1.00 74.06 98 ILE A O 1
ATOM 783 N N . TRP A 1 99 ? 1.104 0.053 -13.039 1.00 65.62 99 TRP A N 1
ATOM 784 C CA . TRP A 1 99 ? 1.326 -1.199 -12.339 1.00 65.62 99 TRP A CA 1
ATOM 785 C C . TRP A 1 99 ? 2.349 -2.031 -13.118 1.00 65.62 99 TRP A C 1
ATOM 787 O O . TRP A 1 99 ? 2.017 -2.685 -14.104 1.00 65.62 99 TRP A O 1
ATOM 797 N N . GLY A 1 100 ? 3.619 -1.925 -12.713 1.00 57.31 100 GLY A N 1
ATOM 798 C CA . GLY A 1 100 ? 4.769 -2.521 -13.401 1.00 57.31 100 GLY A CA 1
ATOM 799 C C . GLY A 1 100 ? 5.408 -1.576 -14.425 1.00 57.31 100 GLY A C 1
ATOM 800 O O . GLY A 1 100 ? 4.756 -1.095 -15.347 1.00 57.31 100 GLY A O 1
ATOM 801 N N . THR A 1 101 ? 6.704 -1.295 -14.279 1.00 48.25 101 THR A N 1
ATOM 802 C CA . THR A 1 101 ? 7.397 -0.295 -15.101 1.00 48.25 101 THR A CA 1
ATOM 803 C C . THR A 1 101 ? 8.212 -0.910 -16.235 1.00 48.25 101 THR A C 1
ATOM 805 O O . THR A 1 101 ? 8.944 -1.883 -16.065 1.00 48.25 101 THR A O 1
ATOM 808 N N . PHE A 1 102 ? 8.155 -0.265 -17.401 1.00 50.69 102 PHE A N 1
ATOM 809 C CA . PHE A 1 102 ? 9.284 -0.213 -18.324 1.00 50.69 102 PHE A CA 1
ATOM 810 C C . PHE A 1 102 ? 9.817 1.217 -18.276 1.00 50.69 102 PHE A C 1
ATOM 812 O O . PHE A 1 102 ? 9.218 2.126 -18.853 1.00 50.69 102 PHE A O 1
ATOM 819 N N . THR A 1 103 ? 10.923 1.443 -17.570 1.00 47.91 103 THR A N 1
ATOM 820 C CA . THR A 1 103 ? 11.577 2.754 -17.591 1.00 47.91 103 THR A CA 1
ATOM 821 C C . THR A 1 103 ? 12.176 2.975 -18.979 1.00 47.91 103 THR A C 1
ATOM 823 O O . THR A 1 103 ? 13.054 2.231 -19.425 1.00 47.91 103 THR A O 1
ATOM 826 N N . PHE A 1 104 ? 11.699 3.988 -19.704 1.00 53.53 104 PHE A N 1
ATOM 827 C CA . PHE A 1 104 ? 12.258 4.327 -21.012 1.00 53.53 104 PHE A CA 1
ATOM 828 C C . PHE A 1 104 ? 13.662 4.920 -20.846 1.00 53.53 104 PHE A C 1
ATOM 830 O O . PHE A 1 104 ? 13.975 5.546 -19.835 1.00 53.53 104 PHE A O 1
ATOM 837 N N . LYS A 1 105 ? 14.506 4.821 -21.885 1.00 49.81 105 LYS A N 1
ATOM 838 C CA . LYS A 1 105 ? 15.867 5.409 -21.902 1.00 49.81 105 LYS A CA 1
ATOM 839 C C . LYS A 1 105 ? 15.913 6.923 -21.615 1.00 49.81 105 LYS A C 1
ATOM 841 O O . LYS A 1 105 ? 16.989 7.453 -21.374 1.00 49.81 105 LYS A O 1
ATOM 846 N N . ASN A 1 106 ? 14.775 7.619 -21.669 1.00 54.56 106 ASN A N 1
ATOM 847 C CA . ASN A 1 106 ? 14.644 9.048 -21.375 1.00 54.56 106 ASN A CA 1
ATOM 848 C C . ASN A 1 106 ? 14.181 9.353 -19.933 1.00 54.56 106 ASN A C 1
ATOM 850 O O . ASN A 1 106 ? 13.883 10.510 -19.642 1.00 54.56 106 ASN A O 1
ATOM 854 N N . GLY A 1 107 ? 14.079 8.342 -19.062 1.00 62.06 107 GLY A N 1
ATOM 855 C CA . GLY A 1 107 ? 13.721 8.499 -17.649 1.00 62.06 107 GLY A CA 1
ATOM 856 C C . GLY A 1 107 ? 12.248 8.814 -17.376 1.00 62.06 107 GLY A C 1
ATOM 857 O O . GLY A 1 107 ? 11.921 9.210 -16.263 1.00 62.06 107 GLY A O 1
ATOM 858 N N . LYS A 1 108 ? 11.357 8.682 -18.368 1.00 65.81 108 LYS A N 1
ATOM 859 C CA . LYS A 1 108 ? 9.906 8.833 -18.179 1.00 65.81 108 LYS A CA 1
ATOM 860 C C . LYS A 1 108 ? 9.223 7.474 -18.200 1.00 65.81 108 LYS A C 1
ATOM 862 O O . LYS A 1 108 ? 9.520 6.663 -19.077 1.00 65.81 108 LYS A O 1
ATOM 867 N N . ASP A 1 109 ? 8.250 7.277 -17.319 1.00 73.00 109 ASP A N 1
ATOM 868 C CA . ASP A 1 109 ? 7.409 6.084 -17.337 1.00 73.00 109 ASP A CA 1
ATOM 869 C C . ASP A 1 109 ? 6.244 6.254 -18.327 1.00 73.00 109 ASP A C 1
ATOM 871 O O . ASP A 1 109 ? 5.601 7.309 -18.415 1.00 73.00 109 ASP A O 1
ATOM 875 N N . CYS A 1 110 ? 5.972 5.212 -19.112 1.00 74.12 110 CYS A N 1
ATOM 876 C CA . CYS A 1 110 ? 4.830 5.143 -20.024 1.00 74.12 110 CYS A CA 1
ATOM 877 C C . CYS A 1 110 ? 4.111 3.818 -19.798 1.00 74.12 110 CYS A C 1
ATOM 879 O O . CYS A 1 110 ? 4.754 2.771 -19.755 1.00 74.12 110 CYS A O 1
ATOM 881 N N . CYS A 1 111 ? 2.782 3.858 -19.695 1.00 76.19 111 CYS A N 1
ATOM 882 C CA . CYS A 1 111 ? 1.991 2.634 -19.654 1.00 76.19 111 CYS A CA 1
ATOM 883 C C . CYS A 1 111 ? 2.020 1.918 -21.014 1.00 76.19 111 CYS A C 1
ATOM 885 O O . CYS A 1 111 ? 2.259 2.548 -22.052 1.00 76.19 111 CYS A O 1
ATOM 887 N N . PHE A 1 112 ? 1.733 0.615 -20.994 1.00 72.00 112 PHE A N 1
ATOM 888 C CA . PHE A 1 112 ? 1.707 -0.246 -22.177 1.00 72.00 112 PHE A CA 1
ATOM 889 C C . PHE A 1 112 ? 0.759 0.295 -23.263 1.00 72.00 112 PHE A C 1
ATOM 891 O O . PHE A 1 112 ? 1.182 0.509 -24.395 1.00 72.00 112 PHE A O 1
ATOM 898 N N . ASP A 1 113 ? -0.460 0.696 -22.887 1.00 76.31 113 ASP A N 1
ATOM 899 C CA . ASP A 1 113 ? -1.449 1.279 -23.808 1.00 76.31 113 ASP A CA 1
ATOM 900 C C . ASP A 1 113 ? -0.952 2.530 -24.550 1.00 76.31 113 ASP A C 1
ATOM 902 O O . ASP A 1 113 ? -1.316 2.781 -25.699 1.00 76.31 113 ASP A O 1
ATOM 906 N N . CYS A 1 114 ? -0.171 3.380 -23.878 1.00 76.81 114 CYS A N 1
ATOM 907 C CA . CYS A 1 114 ? 0.398 4.579 -24.493 1.00 76.81 114 CYS A CA 1
ATOM 908 C C . CYS A 1 114 ? 1.663 4.265 -25.300 1.00 76.81 114 CYS A C 1
ATOM 910 O O . CYS A 1 114 ? 2.018 5.052 -26.178 1.00 76.81 114 CYS A O 1
ATOM 912 N N . ALA A 1 115 ? 2.336 3.148 -25.012 1.00 74.44 115 ALA A N 1
ATOM 913 C CA . ALA A 1 115 ? 3.474 2.668 -25.783 1.00 74.44 115 ALA A CA 1
ATOM 914 C C . ALA A 1 115 ? 3.031 2.059 -27.124 1.00 74.44 115 ALA A C 1
ATOM 916 O O . ALA A 1 115 ? 3.648 2.368 -28.135 1.00 74.44 115 ALA A O 1
ATOM 917 N N . GLU A 1 116 ? 1.944 1.281 -27.153 1.00 72.69 116 GLU A N 1
ATOM 918 C CA . GLU A 1 116 ? 1.416 0.649 -28.379 1.00 72.69 116 GLU A CA 1
ATOM 919 C C . GLU A 1 116 ? 0.769 1.631 -29.369 1.00 72.69 116 GLU A C 1
ATOM 921 O O . GLU A 1 116 ? 0.604 1.324 -30.545 1.00 72.69 116 GLU A O 1
ATOM 926 N N . LYS A 1 117 ? 0.394 2.828 -28.907 1.00 67.44 117 LYS A N 1
ATOM 927 C CA . LYS A 1 117 ? -0.187 3.890 -29.747 1.00 67.44 117 LYS A CA 1
ATOM 928 C C . LYS A 1 117 ? 0.858 4.743 -30.479 1.00 67.44 117 LYS A C 1
ATOM 930 O O . LYS A 1 117 ? 0.482 5.750 -31.082 1.00 67.44 117 LYS A O 1
ATOM 935 N N . LYS A 1 118 ? 2.143 4.398 -30.381 1.00 57.62 118 LYS A N 1
ATOM 936 C CA . LYS A 1 118 ? 3.251 5.064 -31.082 1.00 57.62 118 LYS A CA 1
ATOM 937 C C . LYS A 1 118 ? 3.717 4.234 -32.264 1.00 57.62 118 LYS A C 1
ATOM 939 O O . LYS A 1 118 ? 4.030 4.869 -33.293 1.00 57.62 118 LYS A O 1
#

pLDDT: mean 79.05, std 14.03, range [45.72, 96.0]

Foldseek 3Di:
DDWDADPNDIDDDDDQKDFQAEDVRDGPGIDGQWAWEAWPQWTAIFGWARPVHPPDDTATDDGPDTDRDDPVVSCVVCVVVVHHYDYFAAAPPPRTGERDFDQDPVRGTHHPVRVVVD

Organism: NCBI:txid1802315